Protein AF-A0A212FF52-F1 (afdb_monomer_lite)

Sequence (160 aa):
MFWCVYAIDRELVFPQVYDAVVPWWFNHCVHTNITIVIAIETILQARRKPTDKKLELIFYWAIAFAYAIVYYTIYFVTKRWLYQVFGTMTWWQVCLYQLFIWGISYVFYVMQFPINRLIHGKDDTDAKETEHSPKDNEAAFSKTWSMKFGNTKADENSRL

Structure (mmCIF, N/CA/C/O backbone):
data_AF-A0A212FF52-F1
#
_entry.id   AF-A0A212FF52-F1
#
loop_
_atom_site.group_PDB
_atom_site.id
_atom_site.type_symbol
_atom_site.label_atom_id
_atom_site.label_alt_id
_atom_site.label_comp_id
_atom_site.label_asym_id
_atom_site.label_entity_id
_atom_site.label_seq_id
_atom_site.pdbx_PDB_ins_code
_atom_site.Cartn_x
_atom_site.Cartn_y
_atom_site.Cartn_z
_atom_site.occupancy
_atom_site.B_iso_or_equiv
_atom_site.auth_seq_id
_atom_site.auth_comp_id
_atom_site.auth_asym_id
_atom_site.auth_atom_id
_atom_site.pdbx_PDB_model_num
ATOM 1 N N . MET A 1 1 ? 0.864 -7.415 3.000 1.00 76.19 1 MET A N 1
ATOM 2 C CA . MET A 1 1 ? 0.408 -6.755 4.243 1.00 76.19 1 MET A CA 1
ATOM 3 C C . MET A 1 1 ? -0.714 -7.553 4.912 1.00 76.19 1 MET A C 1
ATOM 5 O O . MET A 1 1 ? -0.509 -7.958 6.046 1.00 76.19 1 MET A O 1
ATOM 9 N N . PHE A 1 2 ? -1.801 -7.898 4.205 1.00 82.44 2 PHE A N 1
ATOM 10 C CA . PHE A 1 2 ? -2.889 -8.756 4.722 1.00 82.44 2 PHE A CA 1
ATOM 11 C C . PHE A 1 2 ? -2.407 -10.011 5.476 1.00 82.44 2 PHE A C 1
ATOM 13 O O . PHE A 1 2 ? -2.678 -10.147 6.663 1.00 82.44 2 PHE A O 1
ATOM 20 N N . TRP A 1 3 ? -1.619 -10.875 4.823 1.00 83.19 3 TRP A N 1
ATOM 21 C CA . TRP A 1 3 ? -1.144 -12.132 5.420 1.00 83.19 3 TRP A CA 1
ATOM 22 C C . TRP A 1 3 ? -0.304 -11.947 6.687 1.00 83.19 3 TRP A C 1
ATOM 24 O O . TRP A 1 3 ? -0.359 -12.781 7.582 1.00 83.19 3 TRP A O 1
ATOM 34 N N . CYS A 1 4 ? 0.447 -10.845 6.786 1.00 82.69 4 CYS A N 1
ATOM 35 C CA . CYS A 1 4 ? 1.248 -10.548 7.971 1.00 82.69 4 CYS A CA 1
ATOM 36 C C . CYS A 1 4 ? 0.353 -10.258 9.180 1.00 82.69 4 CYS A C 1
ATOM 38 O O . CYS A 1 4 ? 0.618 -10.761 10.263 1.00 82.69 4 CYS A O 1
ATOM 40 N N . VAL A 1 5 ? -0.711 -9.471 8.988 1.00 81.69 5 VAL A N 1
ATOM 41 C CA . VAL A 1 5 ? -1.672 -9.168 10.059 1.00 81.69 5 VAL A CA 1
ATOM 42 C C . VAL A 1 5 ? -2.504 -10.406 10.385 1.00 81.69 5 VAL A C 1
ATOM 44 O O . VAL A 1 5 ? -2.650 -10.739 11.552 1.00 81.69 5 VAL A O 1
ATOM 47 N N . TYR A 1 6 ? -2.949 -11.139 9.360 1.00 82.44 6 TYR A N 1
ATOM 48 C CA . TYR A 1 6 ? -3.699 -12.386 9.513 1.00 82.44 6 TYR A CA 1
ATOM 49 C C . TYR A 1 6 ? -2.944 -13.441 10.339 1.00 82.44 6 TYR A C 1
ATOM 51 O O . TYR A 1 6 ? -3.556 -14.156 11.124 1.00 82.44 6 TYR A O 1
ATOM 59 N N . ALA A 1 7 ? -1.618 -13.533 10.180 1.00 82.00 7 ALA A N 1
ATOM 60 C CA . ALA A 1 7 ? -0.783 -14.464 10.938 1.00 82.00 7 ALA A CA 1
ATOM 61 C C . ALA A 1 7 ? -0.575 -14.056 12.408 1.00 82.00 7 ALA A C 1
ATOM 63 O O . ALA A 1 7 ? -0.311 -14.924 13.234 1.00 82.00 7 ALA A O 1
ATOM 64 N N . ILE A 1 8 ? -0.665 -12.759 12.728 1.00 82.31 8 ILE A N 1
ATOM 65 C CA . ILE A 1 8 ? -0.559 -12.259 14.107 1.00 82.31 8 ILE A CA 1
ATOM 66 C C . ILE A 1 8 ? -1.898 -12.442 14.814 1.00 82.31 8 ILE A C 1
ATOM 68 O O . ILE A 1 8 ? -1.969 -13.089 15.853 1.00 82.31 8 ILE A O 1
ATOM 72 N N . ASP A 1 9 ? -2.951 -11.867 14.238 1.00 80.94 9 ASP A N 1
ATOM 73 C CA . ASP A 1 9 ? -4.304 -11.973 14.758 1.00 80.94 9 ASP A CA 1
ATOM 74 C C . ASP A 1 9 ? -5.302 -11.788 13.614 1.00 80.94 9 ASP A C 1
ATOM 76 O O . ASP A 1 9 ? -5.456 -10.709 13.025 1.00 80.94 9 ASP A O 1
ATOM 80 N N . ARG A 1 10 ? -5.984 -12.889 13.296 1.00 80.19 10 ARG A N 1
ATOM 81 C CA . ARG A 1 10 ? -6.961 -12.935 12.216 1.00 80.19 10 ARG A CA 1
ATOM 82 C C . ARG A 1 10 ? -8.168 -12.053 12.502 1.00 80.19 10 ARG A C 1
ATOM 84 O O . ARG A 1 10 ? -8.721 -11.507 11.557 1.00 80.19 10 ARG A O 1
ATOM 91 N N . GLU A 1 11 ? -8.567 -11.859 13.758 1.00 80.44 11 GLU A N 1
ATOM 92 C CA . GLU A 1 11 ? -9.811 -11.151 14.091 1.00 80.44 11 GLU A CA 1
ATOM 93 C C . GLU A 1 11 ? -9.747 -9.659 13.750 1.00 80.44 11 GLU A C 1
ATOM 95 O O . GLU A 1 11 ? -10.770 -9.042 13.455 1.00 80.44 11 GLU A O 1
ATOM 100 N N . LEU A 1 12 ? -8.538 -9.099 13.676 1.00 75.50 12 LEU A N 1
ATOM 101 C CA . LEU A 1 12 ? -8.297 -7.695 13.335 1.00 75.50 12 LEU A CA 1
ATOM 102 C C . LEU A 1 12 ? -8.613 -7.350 11.871 1.00 75.50 12 LEU A C 1
ATOM 104 O O . LEU A 1 12 ? -8.846 -6.180 11.551 1.00 75.50 12 LEU A O 1
ATOM 108 N N . VAL A 1 13 ? -8.580 -8.347 10.984 1.00 74.56 13 VAL A N 1
ATOM 109 C CA . VAL A 1 13 ? -8.757 -8.189 9.528 1.00 74.56 13 VAL A CA 1
ATOM 110 C C . VAL A 1 13 ? -9.862 -9.071 8.963 1.00 74.56 13 VAL A C 1
ATOM 112 O O . VAL A 1 13 ? -10.530 -8.669 8.014 1.00 74.56 13 VAL A O 1
ATOM 115 N N . PHE A 1 14 ? -10.066 -10.255 9.532 1.00 75.00 14 PHE A N 1
ATOM 116 C CA . PHE A 1 14 ? -11.020 -11.248 9.065 1.00 75.00 14 PHE A CA 1
ATOM 117 C C . PHE A 1 14 ? -11.630 -12.037 10.244 1.00 75.00 14 PHE A C 1
ATOM 119 O O . PHE A 1 14 ? -11.121 -13.096 10.628 1.00 75.00 14 PHE A O 1
ATOM 126 N N . PRO A 1 15 ? -12.721 -11.519 10.844 1.00 77.44 15 PRO A N 1
ATOM 127 C CA . PRO A 1 15 ? -13.440 -12.191 11.923 1.00 77.44 15 PRO A CA 1
ATOM 128 C C . PRO A 1 15 ? -13.915 -13.595 11.546 1.00 77.44 15 PRO A C 1
ATOM 130 O O . PRO A 1 15 ? -14.393 -13.825 10.437 1.00 77.44 15 PRO A O 1
ATOM 133 N N . GLN A 1 16 ? -13.891 -14.503 12.522 1.00 75.19 16 GLN A N 1
ATOM 134 C CA . GLN A 1 16 ? -14.235 -15.924 12.349 1.00 75.19 16 GLN A CA 1
ATOM 135 C C . GLN A 1 16 ? -15.645 -16.148 11.784 1.00 75.19 16 GLN A C 1
ATOM 137 O O . GLN A 1 16 ? -15.906 -17.121 11.087 1.00 75.19 16 GLN A O 1
ATOM 142 N N . VAL A 1 17 ? -16.560 -15.213 12.056 1.00 78.56 17 VAL A N 1
ATOM 143 C CA . VAL A 1 17 ? -17.946 -15.245 11.568 1.00 78.56 17 VAL A CA 1
ATOM 144 C C . VAL A 1 17 ? -18.009 -15.255 10.035 1.00 78.56 17 VAL A C 1
ATOM 146 O O . VAL A 1 17 ? -18.930 -15.833 9.461 1.00 78.56 17 VAL A O 1
ATOM 149 N N . TYR A 1 18 ? -17.020 -14.665 9.357 1.00 74.75 18 TYR A N 1
ATOM 150 C CA . TYR A 1 18 ? -16.972 -14.639 7.898 1.00 74.75 18 TYR A CA 1
ATOM 151 C C . TYR A 1 18 ? -16.475 -15.948 7.272 1.00 74.75 18 TYR A C 1
ATOM 153 O O . TYR A 1 18 ? -16.738 -16.158 6.088 1.00 74.75 18 TYR A O 1
ATOM 161 N N . ASP A 1 19 ? -15.860 -16.859 8.040 1.00 76.88 19 ASP A N 1
ATOM 162 C CA . ASP A 1 19 ? -15.445 -18.185 7.545 1.00 76.88 19 ASP A CA 1
ATOM 163 C C . ASP A 1 19 ? -16.651 -19.000 7.033 1.00 76.88 19 ASP A C 1
ATOM 165 O O . ASP A 1 19 ? -16.513 -19.838 6.145 1.00 76.88 19 ASP A O 1
ATOM 169 N N . ALA A 1 20 ? -17.853 -18.738 7.563 1.00 79.88 20 ALA A N 1
ATOM 170 C CA . ALA A 1 20 ? -19.086 -19.409 7.151 1.00 79.88 20 ALA A CA 1
ATOM 171 C C . ALA A 1 20 ? -19.598 -18.964 5.768 1.00 79.88 20 ALA A C 1
ATOM 173 O O . ALA A 1 20 ? -20.379 -19.678 5.142 1.00 79.88 20 ALA A O 1
ATOM 174 N N . VAL A 1 21 ? -19.189 -17.780 5.300 1.00 82.44 21 VAL A N 1
ATOM 175 C CA . VAL A 1 21 ? -19.686 -17.162 4.058 1.00 82.44 21 VAL A CA 1
ATOM 176 C C . VAL A 1 21 ? -18.617 -17.164 2.972 1.00 82.44 21 VAL A C 1
ATOM 178 O O . VAL A 1 21 ? -18.928 -17.332 1.794 1.00 82.44 21 VAL A O 1
ATOM 181 N N . VAL A 1 22 ? -17.357 -16.968 3.357 1.00 80.50 22 VAL A N 1
ATOM 182 C CA . VAL A 1 22 ? -16.248 -16.782 2.426 1.00 80.50 22 VAL A CA 1
ATOM 183 C C . VAL A 1 22 ? -15.344 -18.013 2.452 1.00 80.50 22 VAL A C 1
ATOM 185 O O . VAL A 1 22 ? -14.684 -18.276 3.458 1.00 80.50 22 VAL A O 1
ATOM 188 N N . PRO A 1 23 ? -15.258 -18.762 1.342 1.00 84.94 23 PRO A N 1
ATOM 189 C CA . PRO A 1 23 ? -14.361 -19.902 1.249 1.00 84.94 23 PRO A CA 1
ATOM 190 C C . PRO A 1 23 ? -12.891 -19.491 1.376 1.00 84.94 23 PRO A C 1
ATOM 192 O O . PRO A 1 23 ? -12.473 -18.452 0.865 1.00 84.94 23 PRO A O 1
ATOM 195 N N . TRP A 1 24 ? -12.068 -20.368 1.950 1.00 80.38 24 TRP A N 1
ATOM 196 C CA . TRP A 1 24 ? -10.636 -20.112 2.151 1.00 80.38 24 TRP A CA 1
ATOM 197 C C . TRP A 1 24 ? -9.882 -19.754 0.852 1.00 80.38 24 TRP A C 1
ATOM 199 O O . TRP A 1 24 ? -8.979 -18.918 0.861 1.00 80.38 24 TRP A O 1
ATOM 209 N N . TRP A 1 25 ? -10.270 -20.340 -0.286 1.00 85.06 25 TRP A N 1
ATOM 210 C CA . TRP A 1 25 ? -9.650 -20.065 -1.586 1.00 85.06 25 TRP A CA 1
ATOM 211 C C . TRP A 1 25 ? -9.951 -18.651 -2.087 1.00 85.06 25 TRP A C 1
ATOM 213 O O . TRP A 1 25 ? -9.112 -18.043 -2.752 1.00 85.06 25 TRP A O 1
ATOM 223 N N . PHE A 1 26 ? -11.108 -18.092 -1.728 1.00 85.62 26 PHE A N 1
ATOM 224 C CA . PHE A 1 26 ? -11.478 -16.739 -2.124 1.00 85.62 26 PHE A CA 1
ATOM 225 C C . PHE A 1 26 ? -10.528 -15.713 -1.500 1.00 85.62 26 PHE A C 1
ATOM 227 O O . PHE A 1 26 ? -10.086 -14.791 -2.184 1.00 85.62 26 PHE A O 1
ATOM 234 N N . ASN A 1 27 ? -10.108 -15.938 -0.249 1.00 85.31 27 ASN A N 1
ATOM 235 C CA . ASN A 1 27 ? -9.099 -15.108 0.410 1.00 85.31 27 ASN A CA 1
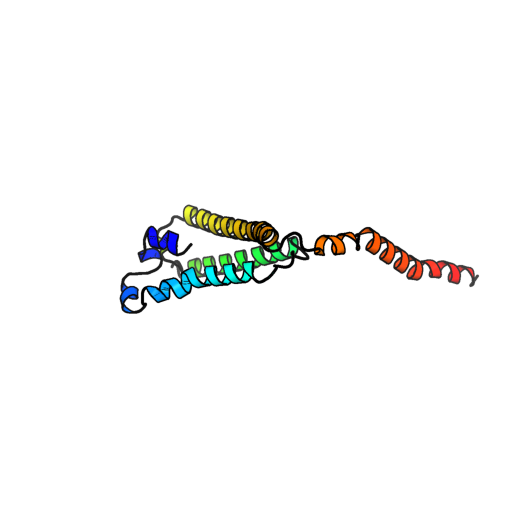ATOM 236 C C . ASN A 1 27 ? -7.772 -15.097 -0.374 1.00 85.31 27 ASN A C 1
ATOM 238 O O . ASN A 1 27 ? -7.160 -14.042 -0.541 1.00 85.31 27 ASN A O 1
ATOM 242 N N . HIS A 1 28 ? -7.348 -16.226 -0.950 1.00 85.56 28 HIS A N 1
ATOM 243 C CA . HIS A 1 28 ? -6.177 -16.253 -1.836 1.00 85.56 28 HIS A CA 1
ATOM 244 C C . HIS A 1 28 ? -6.410 -15.512 -3.160 1.00 85.56 28 HIS A C 1
ATOM 246 O O . HIS A 1 28 ? -5.518 -14.789 -3.620 1.00 85.56 28 HIS A O 1
ATOM 252 N N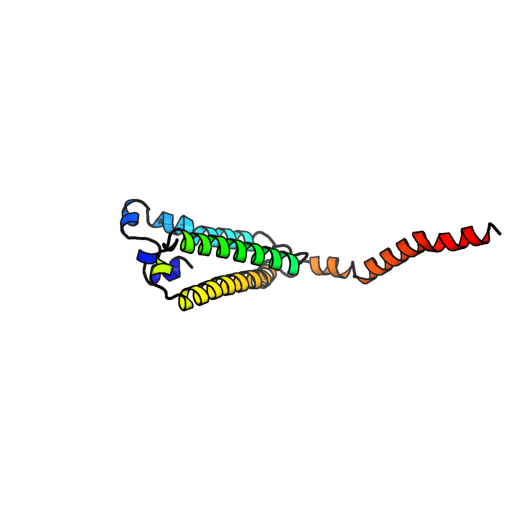 . CYS A 1 29 ? -7.603 -15.633 -3.749 1.00 86.94 29 CYS A N 1
ATOM 253 C CA . CYS A 1 29 ? -7.967 -14.928 -4.978 1.00 86.94 29 CYS A CA 1
ATOM 254 C C . CYS A 1 29 ? -7.932 -13.402 -4.825 1.00 86.94 29 CYS A C 1
ATOM 256 O O . CYS A 1 29 ? -7.567 -12.719 -5.776 1.00 86.94 29 CYS A O 1
ATOM 258 N N . VAL A 1 30 ? -8.271 -12.853 -3.658 1.00 86.31 30 VAL A N 1
ATOM 259 C CA . VAL A 1 30 ? -8.262 -11.394 -3.450 1.00 86.31 30 VAL A CA 1
ATOM 260 C C . VAL A 1 30 ? -6.937 -10.867 -2.884 1.00 86.31 30 VAL A C 1
ATOM 262 O O . VAL A 1 30 ? -6.569 -9.731 -3.172 1.00 86.31 30 VAL A O 1
ATOM 265 N N . HIS A 1 31 ? -6.182 -11.673 -2.123 1.00 83.62 31 HIS A N 1
ATOM 266 C CA . HIS A 1 31 ? -4.971 -11.205 -1.427 1.00 83.62 31 HIS A CA 1
ATOM 267 C C . HIS A 1 31 ? -3.638 -11.632 -2.051 1.00 83.62 31 HIS A C 1
ATOM 269 O O . HIS A 1 31 ? -2.626 -10.976 -1.797 1.00 83.62 31 HIS A O 1
ATOM 275 N N . THR A 1 32 ? -3.604 -12.697 -2.855 1.00 86.81 32 THR A N 1
ATOM 276 C CA . THR A 1 32 ? -2.362 -13.200 -3.476 1.00 86.81 32 THR A CA 1
ATOM 277 C C . THR A 1 32 ? -2.392 -13.107 -4.999 1.00 86.81 32 THR A C 1
ATOM 279 O O . THR A 1 32 ? -1.353 -12.859 -5.607 1.00 86.81 32 THR A O 1
ATOM 282 N N . ASN A 1 33 ? -3.568 -13.239 -5.622 1.00 88.12 33 ASN A N 1
ATOM 283 C CA . ASN A 1 33 ? -3.702 -13.217 -7.082 1.00 88.12 33 ASN A CA 1
ATOM 284 C C . ASN A 1 33 ? -3.133 -11.942 -7.715 1.00 88.12 33 ASN A C 1
ATOM 286 O O . ASN A 1 33 ? -2.405 -12.013 -8.698 1.00 88.12 33 ASN A O 1
ATOM 290 N N . ILE A 1 34 ? -3.395 -10.777 -7.113 1.00 86.31 34 ILE A N 1
ATOM 291 C CA . ILE A 1 34 ? -2.888 -9.500 -7.627 1.00 86.31 34 ILE A CA 1
ATOM 292 C C . ILE A 1 34 ? -1.356 -9.488 -7.723 1.00 86.31 34 ILE A C 1
ATOM 294 O O . ILE A 1 34 ? -0.803 -9.003 -8.703 1.00 86.31 34 ILE A O 1
ATOM 298 N N . THR A 1 35 ? -0.664 -10.097 -6.757 1.00 85.25 35 THR A N 1
ATOM 299 C CA . 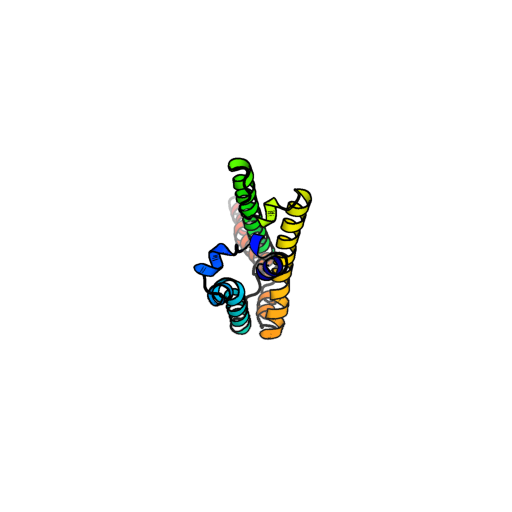THR A 1 35 ? 0.799 -10.215 -6.767 1.00 85.25 35 THR A CA 1
ATOM 300 C C . THR A 1 35 ? 1.278 -11.103 -7.911 1.00 85.25 35 THR A C 1
ATOM 302 O O . THR A 1 35 ? 2.274 -10.782 -8.550 1.00 85.25 35 THR A O 1
ATOM 305 N N . ILE A 1 36 ? 0.566 -12.199 -8.193 1.00 86.06 36 ILE A N 1
ATOM 306 C CA . ILE A 1 36 ? 0.888 -13.117 -9.295 1.00 86.06 36 ILE A CA 1
ATOM 307 C C . ILE A 1 36 ? 0.699 -12.412 -10.638 1.00 86.06 36 ILE A C 1
ATOM 309 O O . ILE A 1 36 ? 1.589 -12.461 -11.482 1.00 86.06 36 ILE A O 1
ATOM 313 N N . VAL A 1 37 ? -0.425 -11.715 -10.818 1.00 87.75 37 VAL A N 1
ATOM 314 C CA . VAL A 1 37 ? -0.713 -10.955 -12.041 1.00 87.75 37 VAL A CA 1
ATOM 315 C C . VAL A 1 37 ? 0.352 -9.885 -12.273 1.00 87.75 37 VAL A C 1
ATOM 317 O O . VAL A 1 37 ? 0.925 -9.836 -13.356 1.00 87.75 37 VAL A O 1
ATOM 320 N N . ILE A 1 38 ? 0.695 -9.099 -11.246 1.00 85.62 38 ILE A N 1
ATOM 321 C CA . ILE A 1 38 ? 1.750 -8.077 -11.337 1.00 85.62 38 ILE A CA 1
ATOM 322 C C . ILE A 1 38 ? 3.114 -8.712 -11.643 1.00 85.62 38 ILE A C 1
ATOM 324 O O . ILE A 1 38 ? 3.900 -8.140 -12.399 1.00 85.62 38 ILE A O 1
ATOM 328 N N . ALA A 1 39 ? 3.423 -9.880 -11.074 1.00 84.50 39 ALA A N 1
ATOM 329 C CA . ALA A 1 39 ? 4.672 -10.582 -11.356 1.00 84.50 39 ALA A CA 1
ATOM 330 C C . ALA A 1 39 ? 4.743 -11.045 -12.819 1.00 84.50 39 ALA A C 1
ATOM 332 O O . ALA A 1 39 ? 5.750 -10.804 -13.478 1.00 84.50 39 ALA A O 1
ATOM 333 N N . ILE A 1 40 ? 3.668 -11.643 -13.340 1.00 85.81 40 ILE A N 1
ATOM 334 C CA . ILE A 1 40 ? 3.569 -12.063 -14.745 1.00 85.81 40 ILE A CA 1
ATOM 335 C C . ILE A 1 40 ? 3.669 -10.853 -15.675 1.00 85.81 40 ILE A C 1
ATOM 337 O O . ILE A 1 40 ? 4.451 -10.879 -16.620 1.00 85.81 40 ILE A O 1
ATOM 341 N N . GLU A 1 41 ? 2.938 -9.777 -15.389 1.00 84.88 41 GLU A N 1
ATOM 342 C CA . GLU A 1 41 ? 3.005 -8.527 -16.151 1.00 84.88 41 GLU A CA 1
ATOM 343 C C . GLU A 1 41 ? 4.432 -7.967 -16.171 1.00 84.88 41 GLU A C 1
ATOM 345 O O . GLU A 1 41 ? 4.938 -7.592 -17.221 1.00 84.88 41 GLU A O 1
ATOM 350 N N . THR A 1 42 ? 5.122 -7.981 -15.029 1.00 80.94 42 THR A N 1
ATOM 351 C CA . THR A 1 42 ? 6.507 -7.496 -14.921 1.00 80.94 42 THR A CA 1
ATOM 352 C C . THR A 1 42 ? 7.507 -8.388 -15.663 1.00 80.94 42 THR A C 1
ATOM 354 O O . THR A 1 42 ? 8.576 -7.908 -16.031 1.00 80.94 42 THR A O 1
ATOM 357 N N . ILE A 1 43 ? 7.186 -9.666 -15.892 1.00 79.38 43 ILE A N 1
ATOM 358 C CA . ILE A 1 43 ? 8.003 -10.581 -16.703 1.00 79.38 43 ILE A CA 1
ATOM 359 C C . ILE A 1 43 ? 7.724 -10.397 -18.198 1.00 79.38 43 ILE A C 1
ATOM 361 O O . ILE A 1 43 ? 8.655 -10.449 -18.994 1.00 79.38 43 ILE A O 1
ATOM 365 N N . LEU A 1 44 ? 6.457 -10.222 -18.582 1.00 79.19 44 LEU A N 1
ATOM 366 C CA . LEU A 1 44 ? 6.036 -10.170 -19.985 1.00 79.19 44 LEU A CA 1
ATOM 367 C C . LEU A 1 44 ? 6.190 -8.784 -20.619 1.00 79.19 44 LEU A C 1
ATOM 369 O O . LEU A 1 44 ? 6.369 -8.692 -21.832 1.00 79.19 44 LEU A O 1
ATOM 373 N N . GLN A 1 45 ? 6.067 -7.715 -19.832 1.00 76.25 45 GLN A N 1
ATOM 374 C CA . GLN A 1 45 ? 6.027 -6.349 -20.334 1.00 76.25 45 GLN A CA 1
ATOM 375 C C . GLN A 1 45 ? 7.194 -5.531 -19.781 1.00 76.25 45 GLN A C 1
ATOM 377 O O . GLN A 1 45 ? 7.253 -5.222 -18.588 1.00 76.25 45 GLN A O 1
ATOM 382 N N . ALA A 1 46 ? 8.086 -5.110 -20.684 1.00 69.94 46 ALA A N 1
ATOM 383 C CA . ALA A 1 46 ? 9.145 -4.160 -20.376 1.00 69.94 46 ALA A CA 1
ATOM 384 C C . ALA A 1 46 ? 8.511 -2.846 -19.915 1.00 69.94 46 ALA A C 1
ATOM 386 O O . ALA A 1 46 ? 7.866 -2.121 -20.681 1.00 69.94 46 ALA A O 1
ATOM 387 N N . ARG A 1 47 ? 8.658 -2.537 -18.629 1.00 68.06 47 ARG A N 1
ATOM 388 C CA . ARG A 1 47 ? 8.102 -1.319 -18.052 1.00 68.06 47 ARG A CA 1
ATOM 389 C C . ARG A 1 47 ? 8.946 -0.143 -18.537 1.00 68.06 47 ARG A C 1
ATOM 391 O O . ARG A 1 47 ? 10.140 -0.066 -18.246 1.00 68.06 47 ARG A O 1
ATOM 398 N N . ARG A 1 48 ? 8.337 0.771 -19.300 1.00 63.12 48 ARG A N 1
ATOM 399 C CA . ARG A 1 48 ? 9.032 1.956 -19.819 1.00 63.12 48 ARG A CA 1
ATOM 400 C C . ARG A 1 48 ? 9.572 2.777 -18.647 1.00 63.12 48 ARG A C 1
ATOM 402 O O . ARG A 1 48 ? 8.866 3.004 -17.665 1.00 63.12 48 ARG A O 1
ATOM 409 N N . LYS A 1 49 ? 10.832 3.209 -18.748 1.00 63.69 49 LYS A N 1
ATOM 410 C CA . LYS A 1 49 ? 11.449 4.113 -17.770 1.00 63.69 49 LYS A CA 1
ATOM 411 C C . LYS A 1 49 ? 10.566 5.369 -17.645 1.00 63.69 49 LYS A C 1
ATOM 413 O O . LYS A 1 49 ? 10.111 5.880 -18.670 1.00 63.69 49 LYS A O 1
ATOM 418 N N . PRO A 1 50 ? 10.309 5.847 -16.421 1.00 61.66 50 PRO A N 1
ATOM 419 C CA . PRO A 1 50 ? 9.456 7.002 -16.196 1.00 61.66 50 PRO A CA 1
ATOM 420 C C . PRO A 1 50 ? 10.057 8.218 -16.887 1.00 61.66 50 PRO A C 1
ATOM 422 O O . PRO A 1 50 ? 11.220 8.546 -16.637 1.00 61.66 50 PRO A O 1
ATOM 425 N N . THR A 1 51 ? 9.267 8.863 -17.747 1.00 62.59 51 THR A N 1
ATOM 426 C CA . THR A 1 51 ? 9.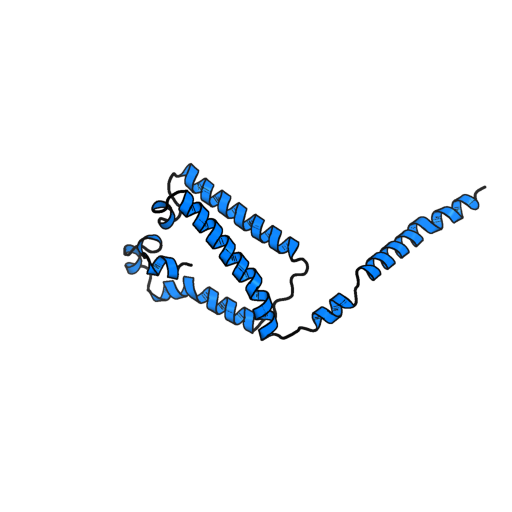673 10.071 -18.481 1.00 62.59 51 THR A CA 1
ATOM 427 C C . THR A 1 51 ? 10.043 11.187 -17.503 1.00 62.59 51 THR A C 1
ATOM 429 O O . THR A 1 51 ? 11.076 11.820 -17.673 1.00 62.59 51 THR A O 1
ATOM 432 N N . ASP A 1 52 ? 9.285 11.326 -16.405 1.00 75.38 52 ASP A N 1
ATOM 433 C CA . ASP A 1 52 ? 9.546 12.289 -15.332 1.00 75.38 52 ASP A CA 1
ATOM 434 C C . ASP A 1 52 ? 9.345 11.674 -13.939 1.00 75.38 52 ASP A C 1
ATOM 436 O O . ASP A 1 52 ? 8.274 11.753 -13.332 1.00 75.38 52 ASP A O 1
ATOM 440 N N . LYS A 1 53 ? 10.421 11.124 -13.361 1.00 76.81 53 LYS A N 1
ATOM 441 C CA . LYS A 1 53 ? 10.416 10.517 -12.009 1.00 76.81 53 LYS A CA 1
ATOM 442 C C . LYS A 1 53 ? 9.849 11.425 -10.914 1.00 76.81 53 LYS A C 1
ATOM 444 O O . LYS A 1 53 ? 9.281 10.939 -9.941 1.00 76.81 53 LYS A O 1
ATOM 449 N N . LYS A 1 54 ? 10.054 12.741 -11.037 1.00 80.38 54 LYS A N 1
ATOM 450 C CA . LYS A 1 54 ? 9.582 13.726 -10.051 1.00 80.38 54 LYS A CA 1
ATOM 451 C C . LYS A 1 54 ? 8.063 13.860 -10.084 1.00 80.38 54 LYS A C 1
ATOM 453 O O . LYS A 1 54 ? 7.448 13.907 -9.025 1.00 80.38 54 LYS A O 1
ATOM 458 N N . LEU A 1 55 ? 7.476 13.901 -11.279 1.00 85.19 55 LEU A N 1
ATOM 459 C CA . LEU A 1 55 ? 6.036 14.052 -11.459 1.00 85.19 55 LEU A CA 1
ATOM 460 C C . LEU A 1 55 ? 5.304 12.818 -10.927 1.00 85.19 55 LEU A C 1
ATOM 462 O O . LEU A 1 55 ? 4.380 12.963 -10.133 1.00 85.19 55 LEU A O 1
ATOM 466 N N . GLU A 1 56 ? 5.765 11.615 -11.271 1.00 85.50 56 GLU A N 1
ATOM 467 C CA . GLU A 1 56 ? 5.172 10.371 -10.760 1.00 85.50 56 GLU A CA 1
ATOM 468 C C . GLU A 1 56 ? 5.200 10.299 -9.232 1.00 85.50 56 GLU A C 1
ATOM 470 O O . GLU A 1 56 ? 4.204 9.941 -8.605 1.00 85.50 56 GLU A O 1
ATOM 475 N N . LEU A 1 57 ? 6.318 10.702 -8.620 1.00 86.69 57 LEU A N 1
ATOM 476 C CA . LEU A 1 57 ? 6.446 10.705 -7.169 1.00 86.69 57 LEU A CA 1
ATOM 477 C C . LEU A 1 57 ? 5.503 11.730 -6.517 1.00 86.69 57 LEU A C 1
ATOM 479 O O . LEU A 1 57 ? 4.907 11.435 -5.484 1.00 86.69 57 LEU A O 1
ATOM 483 N N . ILE A 1 58 ? 5.325 12.907 -7.128 1.00 91.06 58 ILE A N 1
ATOM 484 C CA . ILE A 1 58 ? 4.361 13.918 -6.668 1.00 91.06 58 ILE A CA 1
ATOM 485 C C . ILE A 1 58 ? 2.936 13.362 -6.720 1.00 91.06 58 ILE A C 1
ATOM 487 O O . ILE A 1 58 ? 2.216 13.467 -5.730 1.00 91.06 58 ILE A O 1
ATOM 491 N N . PHE A 1 59 ? 2.538 12.736 -7.831 1.00 90.94 59 PHE A N 1
ATOM 492 C CA . PHE A 1 59 ? 1.214 12.120 -7.957 1.00 90.94 59 PHE A CA 1
ATOM 493 C C . PHE A 1 59 ? 1.002 11.003 -6.935 1.00 90.94 59 PHE A C 1
ATOM 495 O O . PHE A 1 59 ? -0.037 10.961 -6.275 1.00 90.94 59 PHE A O 1
ATOM 502 N N . TYR A 1 60 ? 2.000 10.137 -6.757 1.00 90.06 60 TYR A N 1
ATOM 503 C CA . TYR A 1 60 ? 1.964 9.071 -5.763 1.00 90.06 60 TYR A CA 1
ATOM 504 C C . TYR A 1 60 ? 1.737 9.622 -4.348 1.00 90.06 60 TYR A C 1
ATOM 506 O O . TYR A 1 60 ? 0.810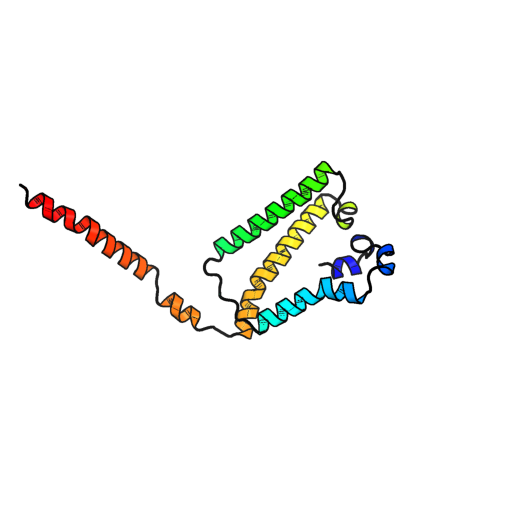 9.191 -3.659 1.00 90.06 60 TYR A O 1
ATOM 514 N N . TRP A 1 61 ? 2.527 10.615 -3.925 1.00 92.56 61 TRP A N 1
ATOM 515 C CA . TRP A 1 61 ? 2.362 11.229 -2.608 1.00 92.56 61 TRP A CA 1
ATOM 516 C C . TRP A 1 61 ? 1.035 11.971 -2.479 1.00 92.56 61 TRP A C 1
ATOM 518 O O . TRP A 1 61 ? 0.381 11.843 -1.449 1.00 92.56 61 TRP A O 1
ATOM 528 N N . ALA A 1 62 ? 0.593 12.694 -3.511 1.00 94.06 62 ALA A N 1
ATOM 529 C CA . ALA A 1 62 ? -0.684 13.402 -3.493 1.00 94.06 62 ALA A CA 1
ATOM 530 C C . ALA A 1 62 ? -1.856 12.445 -3.233 1.00 94.06 62 ALA A C 1
ATOM 532 O O . ALA A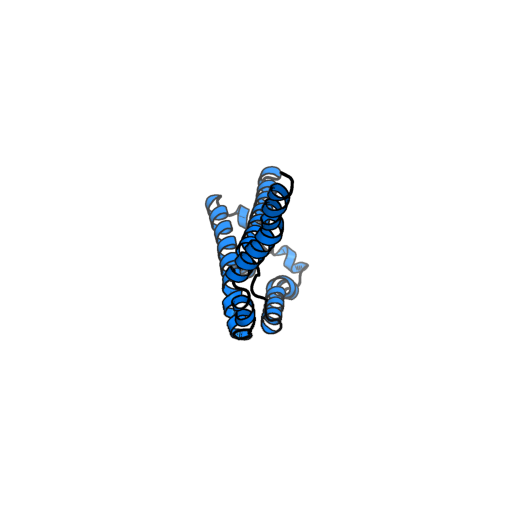 1 62 ? -2.686 12.708 -2.363 1.00 94.06 62 ALA A O 1
ATOM 533 N N . ILE A 1 63 ? -1.886 11.301 -3.923 1.00 93.12 63 ILE A N 1
ATOM 534 C CA . ILE A 1 63 ? -2.911 10.272 -3.719 1.00 93.12 63 ILE A CA 1
ATOM 535 C C . ILE A 1 63 ? -2.772 9.638 -2.328 1.00 93.12 63 ILE A C 1
ATOM 537 O O . ILE A 1 63 ? -3.773 9.473 -1.630 1.00 93.12 63 ILE A O 1
ATOM 541 N N . ALA A 1 64 ? -1.548 9.324 -1.891 1.00 90.50 64 ALA A N 1
ATOM 542 C CA . ALA A 1 64 ? -1.299 8.739 -0.574 1.00 90.50 64 ALA A CA 1
ATOM 543 C C . ALA A 1 64 ? -1.775 9.651 0.572 1.00 90.50 64 ALA A C 1
ATOM 545 O O . ALA A 1 64 ? -2.420 9.179 1.511 1.00 90.50 64 ALA A O 1
ATOM 546 N N . PHE A 1 65 ? -1.510 10.958 0.483 1.00 93.75 65 PHE A N 1
ATOM 547 C CA . PHE A 1 65 ? -1.981 11.941 1.457 1.00 93.75 65 PHE A CA 1
ATOM 548 C C . PHE A 1 65 ? -3.488 12.167 1.369 1.00 93.75 65 PHE A C 1
ATOM 550 O O . PHE A 1 65 ? -4.139 12.211 2.409 1.00 93.75 65 PHE A O 1
ATOM 557 N N . ALA A 1 66 ? -4.066 12.257 0.168 1.00 94.25 66 ALA A N 1
ATOM 558 C CA . ALA A 1 66 ? -5.515 12.380 0.003 1.00 94.25 66 ALA A CA 1
ATOM 559 C C . ALA A 1 66 ? -6.252 11.197 0.651 1.00 94.25 66 ALA A C 1
ATOM 561 O O . ALA A 1 66 ? -7.219 11.393 1.389 1.00 94.25 66 ALA A O 1
ATOM 562 N N . TYR A 1 67 ? -5.748 9.977 0.452 1.00 90.19 67 TYR A N 1
ATOM 563 C CA . TYR A 1 67 ? -6.293 8.785 1.092 1.00 90.19 67 TYR A CA 1
ATOM 564 C C . TYR A 1 67 ? -6.144 8.831 2.619 1.00 90.19 67 TYR A C 1
ATOM 566 O O . TYR A 1 67 ? -7.100 8.539 3.337 1.00 90.19 67 TYR A O 1
ATOM 574 N N . ALA A 1 68 ? -4.982 9.254 3.127 1.00 89.94 68 ALA A N 1
ATOM 575 C CA . ALA A 1 68 ? -4.775 9.427 4.563 1.00 89.94 68 ALA A CA 1
ATOM 576 C C . ALA A 1 68 ? -5.743 10.462 5.164 1.00 89.94 68 ALA A C 1
ATOM 578 O O . ALA A 1 68 ? -6.311 10.214 6.224 1.00 89.94 68 ALA A O 1
ATOM 579 N N . ILE A 1 69 ? -5.991 11.583 4.478 1.00 92.69 69 ILE A N 1
ATOM 580 C CA . ILE A 1 69 ? -6.959 12.601 4.911 1.00 92.69 69 ILE A CA 1
ATOM 581 C C . ILE A 1 69 ? -8.349 11.982 5.048 1.00 92.69 69 ILE A C 1
ATOM 583 O O . ILE A 1 69 ? -8.929 12.061 6.126 1.00 92.69 69 ILE A O 1
ATOM 587 N N . VAL A 1 70 ? -8.856 11.313 4.005 1.00 91.38 70 VAL A N 1
ATOM 588 C CA . VAL A 1 70 ? -10.174 10.652 4.043 1.00 91.38 70 VAL A CA 1
ATOM 589 C C . VAL A 1 70 ? -10.253 9.663 5.203 1.00 91.38 70 VAL A C 1
ATOM 591 O O . VAL A 1 70 ? -11.215 9.671 5.971 1.00 91.38 70 VAL A O 1
ATOM 594 N N . TYR A 1 71 ? -9.216 8.845 5.362 1.00 85.19 71 TYR A N 1
ATOM 595 C CA . TYR A 1 71 ? -9.119 7.861 6.428 1.00 85.19 71 TYR A CA 1
ATOM 596 C C . TYR A 1 71 ? -9.217 8.495 7.829 1.00 85.19 71 TYR A C 1
ATOM 598 O O . TYR A 1 71 ? -10.039 8.070 8.645 1.00 85.19 71 TYR A O 1
ATOM 606 N N . TYR A 1 72 ? -8.445 9.553 8.100 1.00 89.00 72 TYR A N 1
ATOM 607 C CA . TYR A 1 72 ? -8.503 10.264 9.380 1.00 89.00 72 TYR A CA 1
ATOM 608 C C . TYR A 1 72 ? -9.827 11.014 9.566 1.00 89.00 72 TYR A C 1
ATOM 610 O O . TYR A 1 72 ? -10.373 11.020 10.670 1.00 89.00 72 TYR A O 1
ATOM 618 N N . THR A 1 73 ? -10.394 11.597 8.508 1.00 90.56 73 THR A N 1
ATOM 619 C CA . THR A 1 73 ? -11.704 12.258 8.566 1.00 90.56 73 THR A CA 1
ATOM 620 C C . THR A 1 73 ? -12.797 11.285 9.005 1.00 90.56 73 THR A C 1
ATOM 622 O O . THR A 1 73 ? -13.570 11.619 9.904 1.00 90.56 73 THR A O 1
ATOM 625 N N . ILE A 1 74 ? -12.836 10.066 8.453 1.00 89.12 74 ILE A N 1
ATOM 626 C CA . ILE A 1 74 ? -13.809 9.035 8.856 1.00 89.12 74 ILE A CA 1
ATOM 627 C C . ILE A 1 74 ? -13.694 8.748 10.355 1.00 89.12 74 ILE A C 1
ATOM 629 O O . ILE A 1 74 ? -14.714 8.713 11.049 1.00 89.12 74 ILE A O 1
ATOM 633 N N . TYR A 1 75 ? -12.470 8.613 10.870 1.00 87.19 75 TYR A N 1
ATOM 634 C CA . TYR A 1 75 ? -12.238 8.404 12.296 1.00 87.19 75 TYR A CA 1
ATOM 635 C C . TYR A 1 75 ? -12.744 9.581 13.145 1.00 87.19 75 TYR A C 1
ATOM 637 O O . TYR A 1 75 ? -13.450 9.377 14.135 1.00 87.19 75 TYR A O 1
ATOM 645 N N . PHE A 1 76 ? -12.440 10.825 12.764 1.00 87.94 76 PHE A N 1
ATOM 646 C CA . PHE A 1 76 ? -12.851 11.991 13.550 1.00 87.94 76 PHE A CA 1
ATOM 647 C C . PHE A 1 76 ? -14.369 12.194 13.586 1.00 87.94 76 PHE A C 1
ATOM 649 O O . PHE A 1 76 ? -14.871 12.646 14.622 1.00 87.94 76 PHE A O 1
ATOM 656 N N . VAL A 1 77 ? -15.076 11.828 12.511 1.00 91.69 77 VAL A N 1
ATOM 657 C CA . VAL A 1 77 ? -16.539 11.930 12.393 1.00 91.69 77 VAL A CA 1
ATOM 658 C C . VAL A 1 77 ? -17.247 10.783 13.113 1.00 91.69 77 VAL A C 1
ATOM 660 O O . VAL A 1 77 ? -18.128 11.021 13.932 1.00 91.69 77 VAL A O 1
ATOM 663 N N . THR A 1 78 ? -16.866 9.534 12.837 1.00 88.00 78 THR A N 1
ATOM 664 C CA . THR A 1 78 ? -17.581 8.351 13.354 1.00 88.00 78 THR A CA 1
ATOM 665 C C . THR A 1 78 ? -17.085 7.883 14.720 1.00 88.00 78 THR A C 1
ATOM 667 O O . THR A 1 78 ? -17.739 7.058 15.357 1.00 88.00 78 THR A O 1
ATOM 670 N N . LYS A 1 79 ? -15.919 8.376 15.165 1.00 84.75 79 LYS A N 1
ATOM 671 C CA . LYS A 1 79 ? -15.181 7.897 16.350 1.00 84.75 79 LYS A CA 1
ATOM 672 C C . LYS A 1 79 ? -14.900 6.391 16.327 1.00 84.75 79 LYS A C 1
ATOM 674 O O . LYS A 1 79 ? -14.619 5.796 17.364 1.00 84.75 79 LYS A O 1
ATOM 679 N N . ARG A 1 80 ? -14.970 5.769 15.149 1.00 80.62 80 ARG A N 1
ATOM 680 C CA . ARG A 1 80 ? -14.661 4.360 14.920 1.00 80.62 80 ARG A CA 1
ATOM 681 C C . ARG A 1 80 ? -13.557 4.264 13.884 1.00 80.62 80 ARG A C 1
ATOM 683 O O . ARG A 1 80 ? -13.518 5.025 12.920 1.00 80.62 80 ARG A O 1
ATOM 690 N N . TRP A 1 81 ? -12.650 3.324 14.095 1.00 80.94 81 TRP A N 1
ATOM 691 C CA . TRP A 1 81 ? -11.630 3.013 13.108 1.00 80.94 81 TRP A CA 1
ATOM 692 C C . TRP A 1 81 ? -12.239 2.202 11.970 1.00 80.94 81 TRP A C 1
ATOM 694 O O . TRP A 1 81 ? -13.023 1.285 12.212 1.00 80.94 81 TRP A O 1
ATOM 704 N N . LEU A 1 82 ? -11.854 2.535 10.736 1.00 77.06 82 LEU A N 1
ATOM 705 C CA . LEU A 1 82 ? -12.287 1.807 9.540 1.00 77.06 82 LEU A CA 1
ATOM 706 C C . LEU A 1 82 ? -11.856 0.332 9.594 1.00 77.06 82 LEU A C 1
ATOM 708 O O . LEU A 1 82 ? -12.601 -0.541 9.165 1.00 77.06 82 LEU A O 1
ATOM 712 N N . TYR A 1 83 ? -10.677 0.063 10.165 1.00 78.44 83 TYR A N 1
ATOM 713 C CA . TYR A 1 83 ? -10.194 -1.287 10.439 1.00 78.44 83 TYR A CA 1
ATOM 714 C C . TYR A 1 83 ? -9.944 -1.468 11.932 1.00 78.44 83 TYR A C 1
ATOM 716 O O . TYR A 1 83 ? -9.361 -0.597 12.584 1.00 78.44 83 TYR A O 1
ATOM 724 N N . GLN A 1 84 ? -10.338 -2.622 12.469 1.00 76.12 84 GLN A N 1
ATOM 725 C CA . GLN A 1 84 ? -10.207 -2.910 13.898 1.00 76.12 84 GLN A CA 1
ATOM 726 C C . GLN A 1 84 ? -8.749 -2.983 14.364 1.00 76.12 84 GLN A C 1
ATOM 728 O O . GLN A 1 84 ? -8.468 -2.620 15.504 1.00 76.12 84 GLN A O 1
ATOM 733 N N . VAL A 1 85 ? -7.816 -3.314 13.461 1.00 77.75 85 VAL A N 1
ATOM 734 C CA . VAL A 1 85 ? -6.360 -3.259 13.701 1.00 77.75 85 VAL A CA 1
ATOM 735 C C . VAL A 1 85 ? -5.873 -1.914 14.256 1.00 77.75 85 VAL A C 1
ATOM 737 O O . VAL A 1 85 ? -4.925 -1.877 15.029 1.00 77.75 85 VAL A O 1
ATOM 740 N N . PHE A 1 86 ? -6.527 -0.802 13.910 1.00 76.56 86 PHE A N 1
ATOM 741 C CA . PHE A 1 86 ? -6.148 0.522 14.413 1.00 76.56 86 PHE A CA 1
ATOM 742 C C . PHE A 1 86 ? -6.817 0.875 15.740 1.00 76.56 86 PHE A C 1
ATOM 744 O O . PHE A 1 86 ? -6.337 1.753 16.448 1.00 76.56 86 PHE A O 1
ATOM 751 N N . GLY A 1 87 ? -7.901 0.183 16.098 1.00 78.69 87 GLY A N 1
ATOM 752 C CA . GLY A 1 87 ? -8.558 0.343 17.394 1.00 78.69 87 GLY A CA 1
ATOM 753 C C . GLY A 1 87 ? -7.762 -0.242 18.551 1.00 78.69 87 GLY A C 1
ATOM 754 O O . GLY A 1 87 ? -7.904 0.227 19.676 1.00 78.69 87 GLY A O 1
ATOM 755 N N . THR A 1 88 ? -6.907 -1.225 18.277 1.00 80.75 88 THR A N 1
ATOM 756 C CA . THR A 1 88 ? -6.031 -1.843 19.279 1.00 80.75 88 THR A CA 1
ATOM 757 C C . THR A 1 88 ? -4.697 -1.111 19.438 1.00 80.75 88 THR A C 1
ATOM 759 O O . THR A 1 88 ? -4.008 -1.307 20.438 1.00 80.75 88 THR A O 1
ATOM 762 N N . MET A 1 89 ? -4.332 -0.245 18.486 1.00 82.62 89 MET A N 1
ATOM 763 C CA . MET A 1 89 ? -3.077 0.505 18.491 1.00 82.62 89 MET A CA 1
ATOM 764 C C . MET A 1 89 ? -3.221 1.884 19.142 1.00 82.62 89 MET A C 1
ATOM 766 O O . MET A 1 89 ? -4.210 2.594 18.977 1.00 82.62 89 MET A O 1
ATOM 770 N N . THR A 1 90 ? -2.173 2.305 19.849 1.00 87.62 90 THR A N 1
ATOM 771 C CA . THR A 1 90 ? -2.036 3.690 20.320 1.00 87.62 90 THR A CA 1
ATOM 772 C C . THR A 1 90 ? -1.809 4.650 19.150 1.00 87.62 90 THR A C 1
ATOM 774 O O . THR A 1 90 ? -1.292 4.263 18.103 1.00 87.62 90 THR A O 1
ATOM 777 N N . TRP A 1 91 ? -2.108 5.936 19.336 1.00 83.31 91 TRP A N 1
ATOM 778 C CA . TRP A 1 91 ? -1.904 6.968 18.308 1.00 83.31 91 TRP A CA 1
ATOM 779 C C . TRP A 1 91 ? -0.491 6.990 17.714 1.00 83.31 91 TRP A C 1
ATOM 781 O O . TRP A 1 91 ? -0.328 7.123 16.503 1.00 83.31 91 TRP A O 1
ATOM 791 N N . TRP A 1 92 ? 0.534 6.788 18.545 1.00 87.25 92 TRP A N 1
ATOM 792 C CA . TRP A 1 92 ? 1.921 6.707 18.085 1.00 87.25 92 TRP A CA 1
ATOM 793 C C . TRP A 1 92 ? 2.171 5.491 17.190 1.00 87.25 92 TRP A C 1
ATOM 795 O O . TRP A 1 92 ? 2.845 5.608 16.168 1.00 87.25 92 TRP A O 1
ATOM 805 N N . GLN A 1 93 ? 1.594 4.339 17.535 1.00 87.19 93 GLN A N 1
ATOM 806 C CA . GLN A 1 93 ? 1.690 3.126 16.723 1.00 87.19 93 GLN A CA 1
ATOM 807 C C . GLN A 1 93 ? 0.965 3.283 15.383 1.00 87.19 93 GLN A C 1
ATOM 809 O O . GLN A 1 93 ? 1.497 2.837 14.371 1.00 87.19 93 GLN A O 1
ATOM 814 N N . VAL A 1 94 ? -0.182 3.973 15.342 1.00 87.75 94 VAL A N 1
ATOM 815 C CA . VAL A 1 94 ? -0.890 4.277 14.084 1.00 87.75 94 VAL A CA 1
ATOM 816 C C . VAL A 1 94 ? -0.014 5.125 13.157 1.00 87.75 94 VAL A C 1
ATOM 818 O O . VAL A 1 94 ? 0.139 4.791 11.982 1.00 87.75 94 VAL A O 1
ATOM 821 N N . CYS A 1 95 ? 0.628 6.174 13.683 1.00 89.38 95 CYS A N 1
ATOM 822 C CA . CYS A 1 95 ? 1.557 7.000 12.909 1.00 89.38 95 CYS A CA 1
ATOM 823 C C . CYS A 1 95 ? 2.751 6.188 12.383 1.00 89.38 95 CYS A C 1
ATOM 825 O O . CYS A 1 95 ? 3.091 6.286 11.204 1.00 89.38 95 CYS A O 1
ATOM 827 N N . LEU A 1 96 ? 3.366 5.352 13.226 1.00 90.56 96 LEU A N 1
ATOM 828 C CA . LEU A 1 96 ? 4.474 4.484 12.814 1.00 90.56 96 LEU A CA 1
ATOM 829 C C . LEU A 1 96 ? 4.050 3.480 11.740 1.00 90.56 96 LEU A C 1
ATOM 831 O O . LEU A 1 96 ? 4.766 3.285 10.761 1.00 90.56 96 LEU A O 1
ATOM 835 N N . TYR A 1 97 ? 2.876 2.876 11.890 1.00 87.12 97 TYR A N 1
ATOM 836 C CA . TYR A 1 97 ? 2.331 1.935 10.922 1.00 87.12 97 TYR A CA 1
ATOM 837 C C . TYR A 1 97 ? 2.035 2.609 9.575 1.00 87.12 97 TYR A C 1
ATOM 839 O O . TYR A 1 97 ? 2.334 2.052 8.518 1.00 87.12 97 TYR A O 1
ATOM 847 N N . GLN A 1 98 ? 1.525 3.843 9.596 1.00 89.12 98 GLN A N 1
ATOM 848 C CA . GLN A 1 98 ? 1.311 4.631 8.385 1.00 89.12 98 GLN A CA 1
ATOM 849 C C . GLN A 1 98 ? 2.628 4.926 7.653 1.00 89.12 98 GLN A C 1
ATOM 851 O O . GLN A 1 98 ? 2.710 4.747 6.434 1.00 89.12 98 GLN A O 1
ATOM 856 N N . LEU A 1 99 ? 3.667 5.333 8.390 1.00 91.12 99 LEU A N 1
ATOM 857 C CA . LEU A 1 99 ? 5.004 5.554 7.832 1.00 91.12 99 LEU A CA 1
ATOM 858 C C . LEU A 1 99 ? 5.609 4.259 7.285 1.00 91.12 99 LEU A C 1
ATOM 860 O O . LEU A 1 99 ? 6.226 4.271 6.223 1.00 91.12 99 LEU A O 1
ATOM 864 N N . PHE A 1 100 ? 5.394 3.137 7.970 1.00 90.88 100 PHE A N 1
ATOM 865 C CA . PHE A 1 100 ? 5.845 1.823 7.529 1.00 90.88 100 PHE A CA 1
ATOM 866 C C . PHE A 1 100 ? 5.202 1.408 6.201 1.00 90.88 100 PHE A C 1
ATOM 868 O O . PHE A 1 100 ? 5.911 0.970 5.297 1.00 90.88 100 PHE A O 1
ATOM 875 N N . ILE A 1 101 ? 3.888 1.607 6.036 1.00 89.12 101 ILE A N 1
ATOM 876 C CA . ILE A 1 101 ? 3.198 1.342 4.763 1.00 89.12 101 ILE A CA 1
ATOM 877 C C . ILE A 1 101 ? 3.777 2.208 3.646 1.00 89.12 101 ILE A C 1
ATOM 879 O O . ILE A 1 101 ? 4.114 1.689 2.584 1.00 89.12 101 ILE A O 1
ATOM 883 N N . TRP A 1 102 ? 3.917 3.516 3.872 1.00 91.50 102 TRP A N 1
ATOM 884 C CA . TRP A 1 102 ? 4.482 4.413 2.864 1.00 91.50 102 TRP A CA 1
ATOM 885 C C . TRP A 1 102 ? 5.924 4.050 2.507 1.00 91.50 102 TRP A C 1
ATOM 887 O O . TRP A 1 102 ? 6.275 4.055 1.328 1.00 91.50 102 TRP A O 1
ATOM 897 N N . GLY A 1 103 ? 6.732 3.682 3.503 1.00 91.25 103 GLY A N 1
ATOM 898 C CA . GLY A 1 103 ? 8.109 3.239 3.317 1.00 91.25 103 GLY A CA 1
ATOM 899 C C . GLY A 1 103 ? 8.200 1.957 2.495 1.00 91.25 103 GLY A C 1
ATOM 900 O O . GLY A 1 103 ? 8.937 1.914 1.513 1.00 91.25 103 GLY A O 1
ATOM 901 N N . ILE A 1 104 ? 7.408 0.936 2.834 1.00 90.25 104 ILE A N 1
ATOM 902 C CA . ILE A 1 104 ? 7.349 -0.311 2.064 1.00 90.25 104 ILE A CA 1
ATOM 903 C C . ILE A 1 104 ? 6.919 -0.038 0.624 1.00 90.25 104 ILE A C 1
ATOM 905 O O . ILE A 1 104 ? 7.578 -0.503 -0.304 1.00 90.25 104 ILE A O 1
ATOM 909 N N . SER A 1 105 ? 5.855 0.734 0.416 1.00 87.62 105 SER A N 1
ATOM 910 C CA . SER A 1 105 ? 5.377 1.063 -0.928 1.00 87.62 105 SER A CA 1
ATOM 911 C C . SER A 1 105 ? 6.428 1.825 -1.743 1.00 87.62 105 SER A C 1
ATOM 913 O O . SER A 1 105 ? 6.616 1.535 -2.924 1.00 87.62 105 SER A O 1
ATOM 915 N N . TYR A 1 106 ? 7.180 2.735 -1.115 1.00 88.06 106 TYR A N 1
ATOM 916 C CA . TYR A 1 106 ? 8.308 3.409 -1.759 1.00 88.06 106 TYR A CA 1
ATOM 917 C C . TYR A 1 106 ? 9.437 2.433 -2.126 1.00 88.06 106 TYR A C 1
ATOM 919 O O . TYR A 1 106 ? 9.978 2.499 -3.228 1.00 88.06 106 TYR A O 1
ATOM 927 N N . VAL A 1 107 ? 9.766 1.482 -1.246 1.00 88.44 107 VAL A N 1
ATOM 928 C CA . VAL A 1 107 ? 10.753 0.430 -1.537 1.00 88.44 107 VAL A CA 1
ATOM 929 C C . VAL A 1 107 ? 10.307 -0.421 -2.726 1.00 88.44 107 VAL A C 1
ATOM 931 O O . VAL A 1 107 ? 11.108 -0.642 -3.631 1.00 88.44 107 VAL A O 1
ATOM 934 N N . PHE A 1 108 ? 9.038 -0.835 -2.787 1.00 85.69 108 PHE A N 1
ATOM 935 C CA . PHE A 1 108 ? 8.490 -1.548 -3.948 1.00 85.69 108 PHE A CA 1
ATOM 936 C C . PHE A 1 108 ? 8.570 -0.709 -5.231 1.00 85.69 108 PHE A C 1
ATOM 938 O O . PHE A 1 108 ? 8.966 -1.231 -6.275 1.00 85.69 108 PHE A O 1
ATOM 945 N N . TYR A 1 109 ? 8.284 0.594 -5.150 1.00 84.69 109 TYR A N 1
ATOM 946 C CA . TYR A 1 109 ? 8.436 1.518 -6.276 1.00 84.69 109 TYR A CA 1
ATOM 947 C C . TYR A 1 109 ? 9.888 1.632 -6.764 1.00 84.69 109 TYR A C 1
ATOM 949 O O . TYR A 1 109 ? 10.123 1.728 -7.966 1.00 84.69 109 TYR A O 1
ATOM 957 N N . VAL A 1 110 ? 10.881 1.604 -5.874 1.00 82.69 110 VAL A N 1
ATOM 958 C CA . VAL A 1 110 ? 12.293 1.625 -6.284 1.00 82.69 110 VAL A CA 1
ATOM 959 C C . VAL A 1 110 ? 12.730 0.261 -6.821 1.00 82.69 110 VAL A C 1
ATOM 961 O O . VAL A 1 110 ? 13.473 0.204 -7.797 1.00 82.69 110 VAL A O 1
ATOM 964 N N . MET A 1 111 ? 12.253 -0.831 -6.218 1.00 83.81 111 MET A N 1
ATOM 965 C CA . MET A 1 111 ? 12.642 -2.209 -6.530 1.00 83.81 111 MET A CA 1
ATOM 966 C C . MET A 1 111 ? 12.146 -2.694 -7.900 1.00 83.81 111 MET A C 1
ATOM 968 O O . MET A 1 111 ? 12.815 -3.511 -8.531 1.00 83.81 111 MET A O 1
ATOM 972 N N . GLN A 1 112 ? 11.038 -2.159 -8.422 1.00 79.62 112 GLN A N 1
ATOM 973 C CA . GLN A 1 112 ? 10.587 -2.490 -9.783 1.00 79.62 112 GLN A CA 1
ATOM 974 C C . GLN A 1 112 ? 11.609 -2.098 -10.866 1.00 79.62 112 GLN A C 1
ATOM 976 O O . GLN A 1 112 ? 11.717 -2.799 -11.864 1.00 79.62 112 GLN A O 1
ATOM 981 N N . PHE A 1 113 ? 12.405 -1.036 -10.684 1.00 76.25 113 PHE A N 1
ATOM 982 C CA . PHE A 1 113 ? 13.385 -0.599 -11.689 1.00 76.25 113 PHE A CA 1
ATOM 983 C C . PHE A 1 113 ? 14.562 -1.571 -11.899 1.00 76.25 113 PHE A C 1
ATOM 985 O O . PHE A 1 113 ? 14.853 -1.889 -13.054 1.00 76.25 113 PHE A O 1
ATOM 992 N N . PRO A 1 114 ? 15.264 -2.059 -10.852 1.00 78.06 114 PRO A N 1
ATOM 993 C CA . PRO A 1 114 ? 16.306 -3.064 -11.023 1.00 78.06 114 PRO A CA 1
ATOM 994 C C . PRO A 1 114 ? 15.739 -4.405 -11.491 1.00 78.06 114 PRO A C 1
ATOM 996 O O . PRO A 1 114 ? 16.377 -5.037 -12.325 1.00 78.06 114 PRO A O 1
ATOM 999 N N . ILE A 1 115 ? 14.551 -4.813 -11.023 1.00 77.31 115 ILE A N 1
ATOM 1000 C CA . ILE A 1 115 ? 13.897 -6.052 -11.475 1.00 77.31 115 ILE A CA 1
ATOM 1001 C C . ILE A 1 115 ? 13.573 -5.965 -12.968 1.00 77.31 115 ILE A C 1
ATOM 1003 O O . ILE A 1 115 ? 13.941 -6.855 -13.729 1.00 77.31 115 ILE A O 1
ATOM 1007 N N . ASN A 1 116 ? 12.965 -4.861 -13.406 1.00 78.69 116 ASN A N 1
ATOM 1008 C CA . ASN A 1 116 ? 12.651 -4.640 -14.813 1.00 78.69 116 ASN A CA 1
ATOM 1009 C C . ASN A 1 116 ? 13.916 -4.661 -15.686 1.00 78.69 116 ASN A C 1
ATOM 1011 O O . ASN A 1 116 ? 13.931 -5.313 -16.725 1.00 78.69 116 ASN A O 1
ATOM 1015 N N . ARG A 1 117 ? 15.004 -4.026 -15.224 1.00 74.19 117 ARG A N 1
ATOM 1016 C CA . ARG A 1 117 ? 16.298 -4.025 -15.926 1.00 74.19 117 ARG A CA 1
ATOM 1017 C C . ARG A 1 117 ? 16.997 -5.390 -15.935 1.00 74.19 117 ARG A C 1
ATOM 1019 O O . ARG A 1 117 ? 17.755 -5.667 -16.858 1.00 74.19 117 ARG A O 1
ATOM 1026 N N . LEU A 1 118 ? 16.783 -6.222 -14.915 1.00 77.81 118 LEU A N 1
ATOM 1027 C CA . LEU A 1 118 ? 17.339 -7.575 -14.851 1.00 77.81 118 LEU A CA 1
ATOM 1028 C C . LEU A 1 118 ? 16.632 -8.521 -15.831 1.00 77.81 118 LEU A C 1
ATOM 1030 O O . LEU A 1 118 ? 17.292 -9.359 -16.432 1.00 77.81 118 LEU A O 1
ATOM 1034 N N . ILE A 1 119 ? 15.313 -8.377 -15.989 1.00 76.31 119 ILE A N 1
ATOM 1035 C CA . ILE A 1 119 ? 14.491 -9.264 -16.824 1.00 76.31 119 ILE A CA 1
ATOM 1036 C C . ILE A 1 119 ? 14.565 -8.879 -18.307 1.00 76.31 119 ILE A C 1
ATOM 1038 O O . ILE A 1 119 ? 14.745 -9.753 -19.148 1.00 76.31 119 ILE A O 1
ATOM 1042 N N . HIS A 1 120 ? 14.464 -7.587 -18.631 1.00 75.94 120 HIS A N 1
ATOM 1043 C CA . HIS A 1 120 ? 14.408 -7.112 -20.022 1.00 75.94 120 HIS A CA 1
ATOM 1044 C C . HIS A 1 120 ? 15.771 -6.672 -20.580 1.00 75.94 120 HIS A C 1
ATOM 1046 O O . HIS A 1 120 ? 15.903 -6.393 -21.767 1.00 75.94 120 HIS A O 1
ATOM 1052 N N . GLY A 1 121 ? 16.822 -6.670 -19.753 1.00 64.94 121 GLY A N 1
ATOM 1053 C CA . GLY A 1 121 ? 18.139 -6.176 -20.147 1.00 64.94 121 GLY A CA 1
ATOM 1054 C C . GLY A 1 121 ? 18.181 -4.648 -20.262 1.00 64.94 121 GLY A C 1
ATOM 1055 O O . GLY A 1 121 ? 17.232 -3.939 -19.927 1.00 64.94 121 GLY A O 1
ATOM 1056 N N . LYS A 1 122 ? 19.330 -4.098 -20.672 1.00 58.34 122 LYS A N 1
ATOM 1057 C CA . LYS A 1 122 ? 19.432 -2.671 -21.015 1.00 58.34 122 LYS A CA 1
ATOM 1058 C C . LYS A 1 122 ? 18.666 -2.459 -22.318 1.00 58.34 122 LYS A C 1
ATOM 1060 O O . LYS A 1 122 ? 19.232 -2.687 -23.378 1.00 58.34 122 LYS A O 1
ATOM 1065 N N . ASP A 1 123 ? 17.413 -2.031 -22.239 1.00 55.84 123 ASP A N 1
ATOM 1066 C CA . ASP A 1 123 ? 16.712 -1.543 -23.423 1.00 55.84 123 ASP A CA 1
ATOM 1067 C C . ASP A 1 123 ? 17.552 -0.424 -24.068 1.00 55.84 123 ASP A C 1
ATOM 1069 O O . ASP A 1 123 ? 17.956 0.521 -23.382 1.00 55.84 123 ASP A O 1
ATOM 1073 N N . ASP A 1 124 ? 17.750 -0.481 -25.389 1.00 51.06 124 ASP A N 1
ATOM 1074 C CA . ASP A 1 124 ? 18.415 0.524 -26.247 1.00 51.06 124 ASP A CA 1
ATOM 1075 C C . ASP A 1 124 ? 17.750 1.926 -26.213 1.00 51.06 124 ASP A C 1
ATOM 1077 O O . ASP A 1 124 ? 18.006 2.802 -27.038 1.00 51.06 124 ASP A O 1
ATOM 1081 N N . THR A 1 125 ? 16.869 2.173 -25.246 1.00 50.94 125 THR A N 1
ATOM 1082 C CA . THR A 1 125 ? 16.174 3.442 -25.027 1.00 50.94 125 THR A CA 1
ATOM 1083 C C . THR A 1 125 ? 17.098 4.497 -24.406 1.00 50.94 125 THR A C 1
ATOM 1085 O O . THR A 1 125 ? 16.929 5.681 -24.694 1.00 50.94 125 THR A O 1
ATOM 1088 N N . ASP A 1 126 ? 18.126 4.096 -23.640 1.00 47.84 126 ASP A N 1
ATOM 1089 C CA . ASP A 1 126 ? 19.176 5.029 -23.182 1.00 47.84 126 ASP A CA 1
ATOM 1090 C C . ASP A 1 126 ? 19.986 5.597 -24.369 1.00 47.84 126 ASP A C 1
ATOM 1092 O O . ASP A 1 126 ? 20.491 6.714 -24.266 1.00 47.84 126 ASP A O 1
ATOM 1096 N N . ALA A 1 127 ? 20.059 4.893 -25.511 1.00 44.81 127 ALA A N 1
ATOM 1097 C CA . ALA A 1 127 ? 20.732 5.386 -26.718 1.00 44.81 127 ALA A CA 1
ATOM 1098 C C . ALA A 1 127 ? 19.943 6.501 -27.431 1.00 44.81 127 ALA A C 1
ATOM 1100 O O . ALA A 1 127 ? 20.544 7.359 -28.067 1.00 44.81 127 ALA A O 1
ATOM 1101 N N . LYS A 1 128 ? 18.609 6.542 -27.282 1.00 44.22 128 LYS A N 1
ATOM 1102 C CA . LYS A 1 128 ? 17.765 7.594 -27.884 1.00 44.22 128 LYS A CA 1
ATOM 1103 C C . LYS A 1 128 ? 17.618 8.839 -27.003 1.00 44.22 128 LYS A C 1
ATOM 1105 O O . LYS A 1 128 ? 17.471 9.933 -27.534 1.00 44.22 128 LYS A O 1
ATOM 1110 N N . GLU A 1 129 ? 17.689 8.707 -25.675 1.00 47.50 129 GLU A N 1
ATOM 1111 C CA . GLU A 1 129 ? 17.705 9.863 -24.752 1.00 47.50 129 GLU A CA 1
ATOM 1112 C C . GLU A 1 129 ? 19.053 10.601 -24.752 1.00 47.50 129 GLU A C 1
ATOM 1114 O O . GLU A 1 129 ? 19.086 11.809 -24.531 1.00 47.50 129 GLU A O 1
ATOM 1119 N N . THR A 1 130 ? 20.168 9.913 -25.025 1.00 47.16 130 THR A N 1
ATOM 1120 C CA . THR A 1 130 ? 21.479 10.578 -25.152 1.00 47.16 130 THR A CA 1
ATOM 1121 C C . THR A 1 130 ? 21.672 11.309 -26.481 1.00 47.16 130 THR A C 1
ATOM 1123 O O . THR A 1 130 ? 22.538 12.179 -26.555 1.00 47.16 130 THR A O 1
ATOM 1126 N N . GLU A 1 131 ? 20.861 11.015 -27.502 1.00 46.84 131 GLU A N 1
ATOM 1127 C CA . GLU A 1 131 ? 20.938 11.669 -28.814 1.00 46.84 131 GLU A CA 1
ATOM 1128 C C . GLU A 1 131 ? 20.159 12.995 -28.878 1.00 46.84 131 GLU A C 1
ATOM 1130 O O . GLU A 1 131 ? 20.470 13.838 -29.713 1.00 46.84 131 GLU A O 1
ATOM 1135 N N . HIS A 1 132 ? 19.194 13.223 -27.975 1.00 50.22 132 HIS A N 1
ATOM 1136 C CA . HIS A 1 132 ? 18.524 14.520 -27.834 1.00 50.22 132 HIS A CA 1
ATOM 1137 C C . HIS A 1 132 ? 18.955 15.201 -26.534 1.00 50.22 132 HIS A C 1
ATOM 1139 O O . HIS A 1 132 ? 18.283 15.177 -25.502 1.00 50.22 132 HIS A O 1
ATOM 1145 N N . SER A 1 133 ? 20.154 15.768 -26.586 1.00 48.69 133 SER A N 1
ATOM 1146 C CA . SER A 1 133 ? 20.800 16.449 -25.476 1.00 48.69 133 SER A CA 1
ATOM 1147 C C . SER A 1 133 ? 20.066 17.757 -25.142 1.00 48.69 133 SER A C 1
ATOM 1149 O O . SER A 1 133 ? 19.594 18.451 -26.044 1.00 48.69 133 SER A O 1
ATOM 1151 N N . PRO A 1 134 ? 20.031 18.199 -23.869 1.00 56.53 134 PRO A N 1
ATOM 1152 C CA . PRO A 1 134 ? 19.535 19.528 -23.489 1.00 56.53 134 PRO A CA 1
ATOM 1153 C C . PRO A 1 134 ? 20.170 20.678 -24.293 1.00 56.53 134 PRO A C 1
ATOM 1155 O O . PRO A 1 134 ? 19.540 21.716 -24.487 1.00 56.53 134 PRO A O 1
ATOM 1158 N N . LYS A 1 135 ? 21.393 20.468 -24.804 1.00 58.78 135 LYS A N 1
ATOM 1159 C CA . LYS A 1 135 ? 22.104 21.409 -25.681 1.00 58.78 135 LYS A CA 1
ATOM 1160 C C . LYS A 1 135 ? 21.422 21.603 -27.036 1.00 58.78 135 LYS A C 1
ATOM 1162 O O . LYS A 1 135 ? 21.485 22.697 -27.589 1.00 58.78 135 LYS A O 1
ATOM 1167 N N . ASP A 1 136 ? 20.741 20.582 -27.547 1.00 61.22 136 ASP A N 1
ATOM 1168 C CA . ASP A 1 136 ? 20.057 20.626 -28.842 1.00 61.22 136 ASP A CA 1
ATOM 1169 C C . ASP A 1 136 ? 18.772 21.454 -28.731 1.00 61.22 136 ASP A C 1
ATOM 1171 O O . ASP A 1 136 ? 18.453 22.249 -29.617 1.00 61.22 136 ASP A O 1
ATOM 1175 N N . ASN A 1 137 ? 18.091 21.354 -27.585 1.00 63.75 137 ASN A N 1
ATOM 1176 C CA . ASN A 1 137 ? 16.935 22.181 -27.242 1.00 63.75 137 ASN A CA 1
ATOM 1177 C C . ASN A 1 137 ? 17.324 23.648 -27.002 1.00 63.75 137 ASN A C 1
ATOM 1179 O O . ASN A 1 137 ? 16.618 24.552 -27.448 1.00 63.75 137 ASN A O 1
ATOM 1183 N N . GLU A 1 138 ? 18.463 23.902 -26.352 1.00 66.25 138 GLU A N 1
ATOM 1184 C CA . GLU A 1 138 ? 18.996 25.256 -26.159 1.00 66.25 138 GLU A CA 1
ATOM 1185 C C . GLU A 1 138 ? 19.431 25.891 -27.492 1.00 66.25 138 GLU A C 1
ATOM 1187 O O . GLU A 1 138 ? 19.112 27.050 -27.769 1.00 66.25 138 GLU A O 1
ATOM 1192 N N . ALA A 1 139 ? 20.073 25.115 -28.373 1.00 72.00 139 ALA A N 1
ATOM 1193 C CA . ALA A 1 139 ? 20.438 25.550 -29.718 1.00 72.00 139 ALA A CA 1
ATOM 1194 C C . ALA A 1 139 ? 19.205 25.817 -30.600 1.00 72.00 139 ALA A C 1
ATOM 1196 O O . ALA A 1 139 ? 19.159 26.828 -31.306 1.00 72.00 139 ALA A O 1
ATOM 1197 N N . ALA A 1 140 ? 18.179 24.961 -30.539 1.00 72.19 140 ALA A N 1
ATOM 1198 C CA . ALA A 1 140 ? 16.922 25.151 -31.260 1.00 72.19 140 ALA A CA 1
ATOM 1199 C C . ALA A 1 140 ? 16.149 26.384 -30.760 1.00 72.19 140 ALA A C 1
ATOM 1201 O O . ALA A 1 140 ? 15.641 27.169 -31.568 1.00 72.19 140 ALA A O 1
ATOM 1202 N N . PHE A 1 141 ? 16.110 26.605 -29.443 1.00 75.81 141 PHE A N 1
ATOM 1203 C CA . PHE A 1 141 ? 15.509 27.795 -28.843 1.00 75.81 141 PHE A CA 1
ATOM 1204 C C . PHE A 1 141 ? 16.264 29.070 -29.238 1.00 75.81 141 PHE A C 1
ATOM 1206 O O . PHE A 1 141 ? 15.646 30.019 -29.716 1.00 75.81 141 PHE A O 1
ATOM 1213 N N . SER A 1 142 ? 17.597 29.071 -29.131 1.00 72.94 142 SER A N 1
ATOM 1214 C CA . SER A 1 142 ? 18.457 30.193 -29.535 1.00 72.94 142 SER A CA 1
ATOM 1215 C C . SER A 1 142 ? 18.295 30.540 -31.020 1.00 72.94 142 SER A C 1
ATOM 1217 O O . SER A 1 142 ? 18.139 31.708 -31.380 1.00 72.94 142 SER A O 1
ATOM 1219 N N . LYS A 1 143 ? 18.230 29.529 -31.896 1.00 78.69 143 LYS A N 1
ATOM 1220 C CA . LYS A 1 143 ? 17.992 29.710 -33.336 1.00 78.69 143 LYS A CA 1
ATOM 1221 C C . LYS A 1 143 ? 16.600 30.277 -33.633 1.00 78.69 143 LYS A C 1
ATOM 1223 O O . LYS A 1 143 ? 16.453 31.148 -34.486 1.00 78.69 143 LYS A O 1
ATOM 1228 N N . THR A 1 144 ? 15.580 29.818 -32.914 1.00 79.25 144 THR A N 1
ATOM 1229 C CA . THR A 1 144 ? 14.208 30.327 -33.064 1.00 79.25 144 THR A CA 1
ATOM 1230 C C . THR A 1 144 ? 14.094 31.767 -32.560 1.00 79.25 144 THR A C 1
ATOM 1232 O O . THR A 1 144 ? 13.447 32.605 -33.189 1.00 79.25 144 THR A O 1
ATOM 1235 N N . TRP A 1 145 ? 14.759 32.080 -31.447 1.00 73.44 145 TRP A N 1
ATOM 1236 C CA . TRP A 1 145 ? 14.791 33.417 -30.865 1.00 73.44 145 TRP A CA 1
ATOM 1237 C C . TRP A 1 145 ? 15.545 34.409 -31.762 1.00 73.44 145 TRP A C 1
ATOM 1239 O O . TRP A 1 145 ? 15.044 35.502 -32.025 1.00 73.44 145 TRP A O 1
ATOM 1249 N N . SER A 1 146 ? 16.691 34.014 -32.325 1.00 73.62 146 SER A N 1
ATOM 1250 C CA . SER A 1 146 ? 17.452 34.852 -33.259 1.00 73.62 146 SER A CA 1
ATOM 1251 C C . SER A 1 146 ? 16.722 35.085 -34.584 1.00 73.62 146 SER A C 1
ATOM 1253 O O . SER A 1 146 ? 16.755 36.201 -35.091 1.00 73.62 146 SER A O 1
ATOM 1255 N N . MET A 1 147 ? 15.976 34.110 -35.114 1.00 73.75 147 MET A N 1
ATOM 1256 C CA . MET A 1 147 ? 15.107 34.349 -36.276 1.00 73.75 147 MET A CA 1
ATOM 1257 C C . MET A 1 147 ? 13.974 35.333 -35.970 1.00 73.75 147 MET A C 1
ATOM 1259 O O . MET A 1 147 ? 13.665 36.192 -36.794 1.00 73.75 147 MET A O 1
ATOM 1263 N N . LYS A 1 148 ? 13.352 35.223 -34.791 1.00 72.12 148 LYS A N 1
ATOM 1264 C CA . LYS A 1 148 ? 12.179 36.030 -34.434 1.00 72.12 148 LYS A CA 1
ATOM 1265 C C . LYS A 1 148 ? 12.525 37.472 -34.046 1.00 72.12 148 LYS A C 1
ATOM 1267 O O . LYS A 1 148 ? 11.723 38.362 -34.301 1.00 72.12 148 LYS A O 1
ATOM 1272 N N . PHE A 1 149 ? 13.698 37.699 -33.451 1.00 69.12 149 PHE A N 1
ATOM 1273 C CA . PHE A 1 149 ? 14.100 39.007 -32.912 1.00 69.12 149 PHE A CA 1
ATOM 1274 C C . PHE A 1 149 ? 15.373 39.592 -33.542 1.00 69.12 149 PHE A C 1
ATOM 1276 O O . PHE A 1 149 ? 15.634 40.785 -33.406 1.00 69.12 149 PHE A O 1
ATOM 1283 N N . GLY A 1 150 ? 16.169 38.794 -34.257 1.00 60.53 150 GLY A N 1
ATOM 1284 C CA . GLY A 1 150 ? 17.366 39.268 -34.960 1.00 60.53 150 GLY A CA 1
ATOM 1285 C C . GLY A 1 150 ? 17.046 40.074 -36.219 1.00 60.53 150 GLY A C 1
ATOM 1286 O O . GLY A 1 150 ? 17.813 40.959 -36.585 1.00 60.53 150 GLY A O 1
ATOM 1287 N N . ASN A 1 151 ? 15.886 39.835 -36.840 1.00 57.66 151 ASN A N 1
ATOM 1288 C CA . ASN A 1 151 ? 15.473 40.555 -38.047 1.00 57.66 151 ASN A CA 1
ATOM 1289 C C . ASN A 1 151 ? 14.808 41.914 -37.752 1.00 57.66 151 ASN A C 1
ATOM 1291 O O . ASN A 1 151 ? 14.655 42.738 -38.646 1.00 57.66 151 ASN A O 1
ATOM 1295 N N . THR A 1 152 ? 14.443 42.185 -36.494 1.00 55.62 152 THR A N 1
ATOM 1296 C CA . THR A 1 152 ? 13.787 43.443 -36.099 1.00 55.62 152 THR A CA 1
ATOM 1297 C C . THR A 1 152 ? 14.750 44.635 -36.128 1.00 55.62 152 THR A C 1
ATOM 1299 O O . THR A 1 152 ? 14.324 45.756 -36.372 1.00 55.62 152 THR A O 1
ATOM 1302 N N . LYS A 1 153 ? 16.062 44.405 -35.958 1.00 51.97 153 LYS A N 1
ATOM 1303 C CA . LYS A 1 153 ? 17.073 45.478 -36.002 1.00 51.97 153 LYS A CA 1
ATOM 1304 C C . LYS A 1 153 ? 17.496 45.898 -37.414 1.00 51.97 153 LYS A C 1
ATOM 1306 O O . LYS A 1 153 ? 18.115 46.947 -37.559 1.00 51.97 153 LYS A O 1
ATOM 1311 N N . ALA A 1 154 ? 17.184 45.103 -38.439 1.00 53.00 154 ALA A N 1
ATOM 1312 C CA . ALA A 1 154 ? 17.506 45.436 -39.828 1.00 53.00 154 ALA A CA 1
ATOM 1313 C C . ALA A 1 154 ? 16.445 46.346 -40.480 1.00 53.00 154 ALA A C 1
ATOM 1315 O O . ALA A 1 154 ? 16.792 47.167 -41.321 1.00 53.00 154 ALA A O 1
ATOM 1316 N N . ASP A 1 155 ? 15.176 46.240 -40.067 1.00 52.31 155 ASP A N 1
ATOM 1317 C CA . ASP A 1 155 ? 14.075 47.066 -40.596 1.00 52.31 155 ASP A CA 1
ATOM 1318 C C . ASP A 1 155 ? 14.148 48.512 -40.065 1.00 52.31 155 ASP A C 1
ATOM 1320 O O . ASP A 1 155 ? 14.037 49.469 -40.831 1.00 52.31 155 ASP A O 1
ATOM 1324 N N . GLU A 1 156 ? 14.475 48.693 -38.779 1.00 54.00 156 GLU A N 1
ATOM 1325 C CA . GLU A 1 156 ? 14.521 50.016 -38.135 1.00 54.00 156 GLU A CA 1
ATOM 1326 C C . GLU A 1 156 ? 15.625 50.938 -38.696 1.00 54.00 156 GLU A C 1
ATOM 1328 O O . GLU A 1 156 ? 15.456 52.153 -38.719 1.00 54.00 156 GLU A O 1
ATOM 1333 N N . ASN A 1 157 ? 16.712 50.377 -39.242 1.00 52.53 157 ASN A N 1
ATOM 1334 C CA . ASN A 1 157 ? 17.793 51.145 -39.877 1.00 52.53 157 ASN A CA 1
ATOM 1335 C C . ASN A 1 157 ? 17.577 51.390 -41.388 1.00 52.53 157 ASN A C 1
ATOM 1337 O O . ASN A 1 157 ? 18.431 51.977 -42.043 1.00 52.53 157 ASN A O 1
ATOM 1341 N N . SER A 1 158 ? 16.460 50.914 -41.952 1.00 52.88 158 SER A N 1
ATOM 1342 C CA . SER A 1 158 ? 16.059 51.155 -43.351 1.00 52.88 158 SER A CA 1
ATOM 1343 C C . SER A 1 158 ? 14.949 52.207 -43.492 1.00 52.88 158 SER A C 1
ATOM 1345 O O . SER A 1 158 ? 14.521 52.517 -44.603 1.00 52.88 158 SER A O 1
ATOM 1347 N N . ARG A 1 159 ? 14.470 52.743 -42.359 1.00 54.66 159 ARG A N 1
ATOM 1348 C CA . ARG A 1 159 ? 13.383 53.731 -42.262 1.00 54.66 159 ARG A CA 1
ATOM 1349 C C . ARG A 1 159 ? 13.828 55.101 -41.726 1.00 54.66 159 ARG A C 1
ATOM 1351 O O . ARG A 1 159 ? 12.963 55.919 -41.413 1.00 54.66 159 ARG A O 1
ATOM 1358 N N . LEU A 1 160 ? 15.138 55.348 -41.639 1.00 46.53 160 LEU A N 1
ATOM 1359 C CA . LEU A 1 160 ? 15.736 56.666 -41.385 1.00 46.53 160 LEU A CA 1
ATOM 1360 C C . LEU A 1 160 ? 16.447 57.176 -42.638 1.00 46.53 160 LEU A C 1
ATOM 1362 O O . LEU A 1 160 ? 17.150 56.361 -43.276 1.00 46.53 160 LEU A O 1
#

Radius of gyration: 26.84 Å; chains: 1; bounding box: 42×77×64 Å

Secondary structure (DSSP, 8-state):
-HHHHHHH-GGGTS-GGGGGTS-HHHHHHHHTHHHHHHHHHHHHS-PPPPTTHHHHHHHHHHHHHHHHHHHHHHHHHHSS-SSHHHHSS-HHHHHHHHHHHHHHHHHHHHHHHHHHHHHH-S-THHHHHTTS-HHHHHHHHHHHHHHHHHSHHHHHTT--

Organism: NCBI:txid278856

InterPro domains:
  IPR006838 ADTRP/AIG1 [PF04750] (1-111)
  IPR006838 ADTRP/AIG1 [PTHR10989] (1-132)

Foldseek 3Di:
DQVVVCVVPVCQPHNPVCCVPDPPVVCCVVPPVVVVVVVVCLLPDLDDDDPDPVVVVVVVVVVLVVVVVVQVVCCVVVVDHPTSVVVVDDPVVVVVVSVVVVVVVVVVVVVSVVSSCVNVPPDCVVVVVVVPDVVVVVVVVVVVCCVVPVVVVVVVVVVD

pLDDT: mean 77.13, std 12.96, range [44.22, 94.25]